Protein AF-A0A2V9X813-F1 (afdb_monomer_lite)

Secondary structure (DSSP, 8-state):
--SS-TT-EEEEEEESSGGGSS-HHHHHHHHGGGEEEEEEEEEE-PBTT-S---HHHHHHHHHHHHHHHHHHH-SSSHHHHHHHHHHHHHHHHHHHHHHHH-TTSPPPPHHHHHHHHHHHHS-S----B-HHHHHHHHHHTT----

Foldseek 3Di:
DDPADFQQDQEADDAAPLQLDPDSLVSCVVCLRNHHVVGYYYDHAAADVPPPDDPVVVVVVVVLVVQQVVCQVPVDDPVNQVVLLVQLVVVQVVQVVVCVVPVPRDHRDSVNRSVVSCSRRHRNGRDHDHPVRVQVSCVVSPNPPD

Structure (mmCIF, N/CA/C/O backbone):
data_AF-A0A2V9X813-F1
#
_entry.id   AF-A0A2V9X813-F1
#
loop_
_atom_site.group_PDB
_atom_site.id
_atom_site.type_symbol
_atom_site.label_atom_id
_atom_site.label_alt_id
_atom_site.label_comp_id
_atom_site.label_asym_id
_atom_site.label_entity_id
_atom_site.label_seq_id
_atom_site.pdbx_PDB_ins_code
_atom_site.Cartn_x
_atom_site.Cartn_y
_atom_site.Cartn_z
_atom_site.occupancy
_atom_site.B_iso_or_equiv
_atom_site.auth_seq_id
_atom_site.auth_comp_id
_atom_site.auth_asym_id
_atom_site.auth_atom_id
_atom_site.pdbx_PDB_model_num
ATOM 1 N N . ALA A 1 1 ? -20.547 4.047 3.302 1.00 66.75 1 ALA A N 1
ATOM 2 C CA . ALA A 1 1 ? -20.126 3.383 4.553 1.00 66.75 1 ALA A CA 1
ATOM 3 C C . ALA A 1 1 ? -19.759 1.933 4.246 1.00 66.75 1 ALA A C 1
ATOM 5 O O . ALA A 1 1 ? -20.193 1.437 3.209 1.00 66.75 1 ALA A O 1
ATOM 6 N N . MET A 1 2 ? -18.939 1.290 5.084 1.00 84.06 2 MET A N 1
ATOM 7 C CA . MET A 1 2 ? -18.639 -0.146 4.971 1.00 84.06 2 MET A CA 1
ATOM 8 C C . MET A 1 2 ? -19.862 -0.972 5.412 1.00 84.06 2 MET A C 1
ATOM 10 O O . MET A 1 2 ? -20.586 -0.512 6.290 1.00 84.06 2 MET A O 1
ATOM 14 N N . PRO A 1 3 ? -20.115 -2.160 4.833 1.00 93.25 3 PRO A N 1
ATOM 15 C CA . PRO A 1 3 ? -21.288 -2.979 5.151 1.00 93.25 3 PRO A CA 1
ATOM 16 C C . PRO A 1 3 ? -21.069 -3.848 6.405 1.00 93.25 3 PRO A C 1
ATOM 18 O O . PRO A 1 3 ? -21.366 -5.038 6.394 1.00 93.25 3 PRO A O 1
ATOM 21 N N . PHE A 1 4 ? -20.490 -3.272 7.459 1.00 95.44 4 PHE A N 1
ATOM 22 C CA . PHE A 1 4 ? -20.196 -3.949 8.723 1.00 95.44 4 PHE A CA 1
ATOM 23 C C . PHE A 1 4 ? -20.536 -3.022 9.882 1.00 95.44 4 PHE A C 1
ATOM 25 O O . PHE A 1 4 ? -20.326 -1.813 9.773 1.00 95.44 4 PHE A O 1
ATOM 32 N N . ASP A 1 5 ? -21.003 -3.598 10.985 1.00 95.12 5 ASP A N 1
ATOM 33 C CA . ASP A 1 5 ? -21.202 -2.856 12.222 1.00 95.12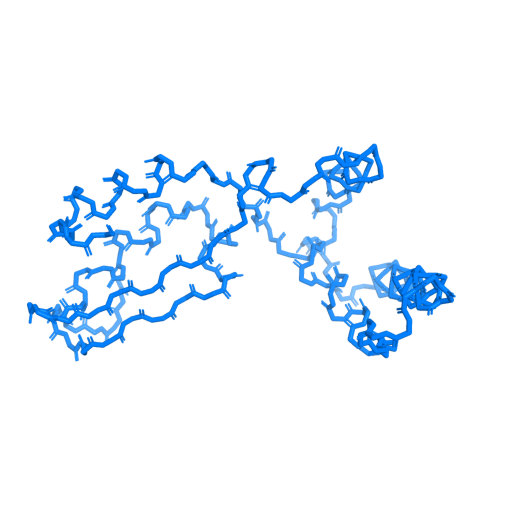 5 ASP A CA 1
ATOM 34 C C . ASP A 1 5 ? -19.853 -2.515 12.865 1.00 95.12 5 ASP A C 1
ATOM 36 O O . ASP A 1 5 ? -18.841 -3.207 12.674 1.00 95.12 5 ASP A O 1
ATOM 40 N N . ASP A 1 6 ? -19.841 -1.461 13.674 1.00 95.50 6 ASP A N 1
ATOM 41 C CA . ASP A 1 6 ? -18.690 -1.141 14.509 1.00 95.50 6 ASP A CA 1
ATOM 42 C C . ASP A 1 6 ? -18.321 -2.334 15.401 1.00 95.50 6 ASP A C 1
ATOM 44 O O . ASP A 1 6 ? -19.176 -3.097 15.854 1.00 95.50 6 ASP A O 1
ATOM 48 N N . ARG A 1 7 ? -17.025 -2.475 15.700 1.00 96.31 7 ARG A N 1
ATOM 49 C CA . ARG A 1 7 ? -16.491 -3.519 16.594 1.00 96.31 7 ARG A CA 1
ATOM 50 C C . ARG A 1 7 ? -16.767 -4.965 16.147 1.00 96.31 7 ARG A C 1
ATOM 52 O O . ARG A 1 7 ? -16.771 -5.866 16.983 1.00 96.31 7 ARG A O 1
ATOM 59 N N . SER A 1 8 ? -16.939 -5.197 14.849 1.00 97.31 8 SER A N 1
ATOM 60 C CA . SER A 1 8 ? -17.179 -6.530 14.276 1.00 97.31 8 SER A CA 1
ATOM 61 C C . SER A 1 8 ? -15.943 -7.436 14.203 1.00 97.31 8 SER A C 1
ATOM 63 O O . SER A 1 8 ? -16.093 -8.651 14.101 1.00 97.31 8 SER A O 1
ATOM 65 N N . PHE A 1 9 ? -14.723 -6.885 14.225 1.00 97.75 9 PHE A N 1
ATOM 66 C CA . PHE A 1 9 ? -13.499 -7.654 13.966 1.00 97.75 9 PHE A CA 1
ATOM 67 C C . PHE A 1 9 ? -12.523 -7.664 15.144 1.00 97.75 9 PHE A C 1
ATOM 69 O O . PHE A 1 9 ? -12.239 -6.632 15.753 1.00 97.75 9 PHE A O 1
ATOM 76 N N . ASP A 1 10 ? -11.936 -8.831 15.407 1.00 97.69 10 ASP A N 1
ATOM 77 C CA . ASP A 1 10 ? -10.783 -9.011 16.296 1.00 97.69 10 ASP A CA 1
ATOM 78 C C . ASP A 1 10 ? -9.499 -8.388 15.748 1.00 97.69 10 ASP A C 1
ATOM 80 O O . ASP A 1 10 ? -8.693 -7.833 16.499 1.00 97.69 10 ASP A O 1
ATOM 84 N N . VAL A 1 11 ? -9.293 -8.536 14.438 1.00 97.62 11 VAL A N 1
ATOM 85 C CA . VAL A 1 11 ? -8.067 -8.148 13.748 1.00 97.62 11 VAL A CA 1
ATOM 86 C C . VAL A 1 11 ? -8.412 -7.447 12.445 1.00 97.62 11 VAL A C 1
ATOM 88 O O . VAL A 1 11 ? -9.152 -7.979 11.619 1.00 97.62 11 VAL A O 1
ATOM 91 N N . ILE A 1 12 ? -7.807 -6.284 12.228 1.00 97.50 12 ILE A N 1
ATOM 92 C CA . ILE A 1 12 ? -7.808 -5.592 10.939 1.00 97.50 12 ILE A CA 1
ATOM 93 C C . ILE A 1 12 ? -6.390 -5.619 10.387 1.00 97.50 12 ILE A C 1
ATOM 95 O O . ILE A 1 12 ? -5.453 -5.174 11.043 1.00 97.50 12 ILE A O 1
ATOM 99 N N . TYR A 1 13 ? -6.226 -6.122 9.166 1.00 97.81 13 TYR A N 1
ATOM 100 C CA . TYR A 1 13 ? -4.928 -6.240 8.511 1.00 97.81 13 TYR A CA 1
ATOM 101 C C . TYR A 1 13 ? -4.932 -5.517 7.166 1.00 97.81 13 TYR A C 1
ATOM 103 O O . TYR A 1 13 ? -5.704 -5.851 6.269 1.00 97.81 13 TYR A O 1
ATOM 111 N N . SER A 1 14 ? -4.021 -4.562 6.994 1.00 97.19 14 SER A N 1
ATOM 112 C CA . SER A 1 14 ? -3.746 -3.930 5.705 1.00 97.19 14 SER A CA 1
ATOM 113 C C . SER A 1 14 ? -2.247 -3.755 5.503 1.00 97.19 14 SER A C 1
ATOM 115 O O . SER A 1 14 ? -1.597 -2.961 6.184 1.00 97.19 14 SER A O 1
ATOM 117 N N . ARG A 1 15 ? -1.706 -4.425 4.483 1.00 96.06 15 ARG A N 1
ATOM 118 C CA . ARG A 1 15 ? -0.311 -4.283 4.065 1.00 96.06 15 ARG A CA 1
ATOM 119 C C . ARG A 1 15 ? -0.226 -3.788 2.635 1.00 96.06 15 ARG A C 1
ATOM 121 O O . ARG A 1 15 ? -0.503 -4.534 1.707 1.00 96.06 15 ARG A O 1
ATOM 128 N N . GLY A 1 16 ? 0.188 -2.539 2.460 1.00 93.06 16 GLY A N 1
ATOM 129 C CA . GLY A 1 16 ? 0.403 -1.967 1.135 1.00 93.06 16 GLY A CA 1
ATOM 130 C C . GLY A 1 16 ? -0.899 -1.728 0.371 1.00 93.06 16 GLY A C 1
ATOM 131 O O . GLY A 1 16 ? -0.857 -1.587 -0.837 1.00 93.06 16 GLY A O 1
ATOM 132 N N . VAL A 1 17 ? -2.048 -1.647 1.052 1.00 94.44 17 VAL A N 1
ATOM 133 C CA . VAL A 1 17 ? -3.358 -1.494 0.392 1.00 94.44 17 VAL A 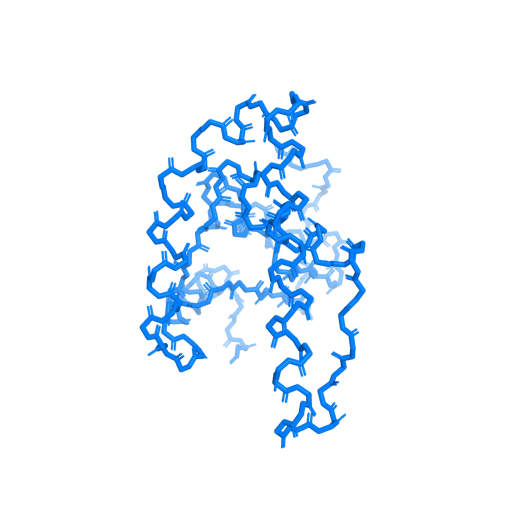CA 1
ATOM 134 C C . VAL A 1 17 ? -3.930 -0.096 0.597 1.00 94.44 17 VAL A C 1
ATOM 136 O O . VAL A 1 17 ? -4.101 0.641 -0.370 1.00 94.44 17 VAL A O 1
ATOM 139 N N . LEU A 1 18 ? -4.172 0.321 1.848 1.00 96.19 18 LEU A N 1
ATOM 140 C CA . LEU A 1 18 ? -4.870 1.591 2.125 1.00 96.19 18 LEU A CA 1
ATOM 141 C C . LEU A 1 18 ? -4.171 2.836 1.552 1.00 96.19 18 LEU A C 1
ATOM 143 O O . LEU A 1 18 ? -4.826 3.842 1.282 1.00 96.19 18 LEU A O 1
ATOM 147 N N . HIS A 1 19 ? -2.862 2.771 1.301 1.00 95.06 19 HIS A N 1
ATOM 148 C CA . HIS A 1 19 ? -2.114 3.871 0.689 1.00 95.06 19 HIS A CA 1
ATOM 149 C C . HIS A 1 19 ? -2.462 4.144 -0.790 1.00 95.06 19 HIS A C 1
ATOM 151 O O . HIS A 1 19 ? -2.089 5.187 -1.324 1.00 95.06 19 HIS A O 1
ATOM 157 N N . HIS A 1 20 ? -3.225 3.254 -1.431 1.00 94.75 20 HIS A N 1
ATOM 158 C CA . HIS A 1 20 ? -3.748 3.427 -2.788 1.00 94.75 20 HIS A CA 1
ATOM 159 C C . HIS A 1 20 ? -5.162 4.029 -2.852 1.00 94.75 20 HIS A C 1
ATOM 161 O O . HIS A 1 20 ? -5.746 4.149 -3.931 1.00 94.75 20 HIS A O 1
ATOM 167 N N . THR A 1 21 ? -5.732 4.413 -1.710 1.00 95.38 21 THR A N 1
ATOM 168 C CA . THR A 1 21 ? -7.040 5.083 -1.636 1.00 95.38 21 THR A CA 1
ATOM 169 C C . THR A 1 21 ? -6.917 6.593 -1.850 1.00 95.38 21 THR A C 1
ATOM 171 O O . THR A 1 21 ? -5.817 7.143 -1.838 1.00 95.38 21 THR A O 1
ATOM 174 N N . PHE A 1 22 ? -8.050 7.282 -2.039 1.00 95.31 22 PHE A N 1
ATOM 175 C CA . PHE A 1 22 ? -8.073 8.741 -2.210 1.00 95.31 22 PHE A CA 1
ATOM 176 C C . PHE A 1 22 ? -7.356 9.473 -1.066 1.00 95.31 22 PHE A C 1
ATOM 178 O O . PHE A 1 22 ? -6.494 10.307 -1.326 1.00 95.31 22 PHE A O 1
ATOM 185 N N . SER A 1 23 ? -7.655 9.102 0.182 1.00 96.94 23 SER A N 1
ATOM 186 C CA . SER A 1 23 ? -6.926 9.527 1.377 1.00 96.94 23 SER A CA 1
ATOM 187 C C . SER A 1 23 ? -6.729 8.321 2.285 1.00 96.94 23 SER A C 1
ATOM 189 O O . SER A 1 23 ? -7.699 7.690 2.706 1.00 96.94 23 SER A O 1
ATOM 191 N N . THR A 1 24 ? -5.469 8.009 2.583 1.00 97.38 24 THR A N 1
ATOM 192 C CA . THR A 1 24 ? -5.108 6.891 3.463 1.00 97.38 24 THR A CA 1
ATOM 193 C C . THR A 1 24 ? -5.622 7.100 4.876 1.00 97.38 24 THR A C 1
ATOM 195 O O . THR A 1 24 ? -6.145 6.157 5.458 1.00 97.38 24 THR A O 1
ATOM 198 N N . GLU A 1 25 ? -5.530 8.329 5.387 1.00 97.56 25 GLU A N 1
ATOM 199 C CA . GLU A 1 25 ? -6.067 8.712 6.691 1.00 97.56 25 GLU A CA 1
ATOM 200 C C . GLU A 1 25 ? -7.575 8.462 6.745 1.00 97.56 25 GLU A C 1
ATOM 202 O O . GLU A 1 25 ? -8.045 7.741 7.617 1.00 97.56 25 GLU A O 1
ATOM 207 N N . LYS A 1 26 ? -8.337 8.968 5.765 1.00 96.94 26 LYS A N 1
ATOM 208 C CA . LYS A 1 26 ? -9.794 8.764 5.723 1.00 96.94 26 LYS A CA 1
ATOM 209 C C . LYS A 1 26 ? -10.174 7.302 5.555 1.00 96.94 26 LYS A C 1
ATOM 211 O O . LYS A 1 26 ? -11.114 6.839 6.191 1.00 96.94 26 LYS A O 1
ATOM 216 N N . ALA A 1 27 ? -9.439 6.555 4.737 1.00 96.50 27 ALA A N 1
ATOM 217 C CA . ALA A 1 27 ? -9.668 5.124 4.604 1.00 96.50 27 ALA A CA 1
ATOM 218 C C . ALA A 1 27 ? -9.395 4.382 5.921 1.00 96.50 27 ALA A C 1
ATOM 220 O O . ALA A 1 27 ? -10.150 3.479 6.274 1.00 96.50 27 ALA A O 1
ATOM 221 N N . PHE A 1 28 ? -8.359 4.783 6.661 1.00 97.25 28 PHE A N 1
ATOM 222 C CA . PHE A 1 28 ? -8.053 4.240 7.978 1.00 97.25 28 PHE A CA 1
ATOM 223 C C . PHE A 1 28 ? -9.132 4.591 9.013 1.00 97.25 28 PHE A C 1
ATOM 225 O O . PHE A 1 28 ? -9.621 3.694 9.695 1.00 97.25 28 PHE A O 1
ATOM 232 N N . GLU A 1 29 ? -9.582 5.848 9.057 1.00 96.38 29 GLU A N 1
ATOM 233 C CA . GLU A 1 29 ? -10.701 6.308 9.896 1.00 96.38 29 GLU A CA 1
ATOM 234 C C . GLU A 1 29 ? -11.997 5.530 9.634 1.00 96.38 29 GLU A C 1
ATOM 236 O O . GLU A 1 29 ? -12.780 5.331 10.556 1.00 96.38 29 GLU A O 1
ATOM 241 N N . CYS A 1 30 ? -12.227 5.060 8.404 1.00 95.62 30 CYS A N 1
ATOM 242 C CA . CYS A 1 30 ? -13.395 4.241 8.082 1.00 95.62 30 CYS A CA 1
ATOM 243 C C . CYS A 1 30 ? -13.290 2.785 8.554 1.00 95.62 30 CYS A C 1
ATOM 245 O O . CYS A 1 30 ? -14.324 2.167 8.790 1.00 95.62 30 CYS A O 1
ATOM 247 N N . VAL A 1 31 ? -12.087 2.204 8.638 1.00 96.25 31 VAL A N 1
ATOM 248 C CA . VAL A 1 31 ? -11.923 0.782 9.002 1.00 96.25 31 VAL A CA 1
ATOM 249 C C . VAL A 1 31 ? -11.610 0.587 10.479 1.00 96.25 31 VAL A C 1
ATOM 251 O O . VAL A 1 31 ? -12.056 -0.393 11.062 1.00 96.25 31 VAL A O 1
ATOM 254 N N . ALA A 1 32 ? -10.882 1.513 11.101 1.00 96.12 32 ALA A N 1
ATOM 255 C CA . ALA A 1 32 ? -10.469 1.426 12.497 1.00 96.12 32 ALA A CA 1
ATOM 256 C C . ALA A 1 32 ? -11.631 1.198 13.495 1.00 96.12 32 ALA A C 1
ATOM 258 O O . ALA A 1 32 ? -11.470 0.334 14.358 1.00 96.12 32 ALA A O 1
ATOM 259 N N . PRO A 1 33 ? -12.808 1.854 13.371 1.00 95.94 33 PRO A N 1
ATOM 260 C CA . PRO A 1 33 ? -13.953 1.624 14.265 1.00 95.94 33 PRO A CA 1
ATOM 261 C C . PRO A 1 33 ? -14.549 0.212 14.191 1.00 95.94 33 PRO A C 1
ATOM 263 O O . PRO A 1 33 ? -15.202 -0.244 15.130 1.00 95.94 33 PRO A O 1
ATOM 266 N N . LEU A 1 34 ? -14.298 -0.515 13.097 1.00 97.19 34 LEU A N 1
ATOM 267 C CA . LEU A 1 34 ? -14.747 -1.898 12.941 1.00 97.19 34 LEU A CA 1
ATOM 268 C C . LEU A 1 34 ? -13.943 -2.862 13.831 1.00 97.19 34 LEU A C 1
ATOM 270 O O . LEU A 1 34 ? -14.356 -4.004 14.027 1.00 97.19 34 LEU A O 1
ATOM 274 N N . CYS A 1 35 ? -12.804 -2.427 14.381 1.00 97.31 35 CYS A N 1
ATOM 275 C CA . CYS A 1 35 ? -12.026 -3.207 15.334 1.00 97.31 35 CYS A CA 1
ATOM 276 C C . CYS A 1 35 ? -12.694 -3.153 16.708 1.00 97.31 35 CYS A C 1
ATOM 278 O O . CYS A 1 35 ? -12.997 -2.081 17.236 1.00 97.31 35 CYS A O 1
ATOM 280 N N . ARG A 1 36 ? -12.904 -4.313 17.326 1.00 96.38 36 ARG A N 1
ATOM 281 C CA . ARG A 1 36 ? -13.453 -4.373 18.680 1.00 96.38 36 ARG A CA 1
ATOM 282 C C . ARG A 1 36 ? -12.480 -3.814 19.714 1.00 96.38 36 ARG A C 1
ATOM 284 O O . ARG A 1 36 ? -11.269 -3.756 19.496 1.00 96.38 36 ARG A O 1
ATOM 291 N N . SER A 1 37 ? -13.014 -3.471 20.885 1.00 93.56 37 SER A N 1
ATOM 292 C CA . SER A 1 37 ? -12.184 -3.119 22.039 1.00 93.56 37 SER A CA 1
ATOM 293 C C . SER A 1 37 ? -11.255 -4.284 22.399 1.00 93.56 37 SER A C 1
ATOM 295 O O . SER A 1 37 ? -11.688 -5.435 22.457 1.00 93.56 37 SER A O 1
ATOM 297 N N . GLY A 1 38 ? -9.968 -3.987 22.591 1.00 92.00 38 GLY A N 1
ATOM 298 C CA . GLY A 1 38 ? -8.928 -4.994 22.817 1.00 92.00 38 GLY A CA 1
ATOM 299 C C . GLY A 1 38 ? -8.464 -5.748 21.563 1.00 92.00 38 GLY A C 1
ATOM 300 O O . GLY A 1 38 ? -7.543 -6.555 21.671 1.00 92.00 38 GLY A O 1
ATOM 301 N N . GLY A 1 39 ? -9.057 -5.484 2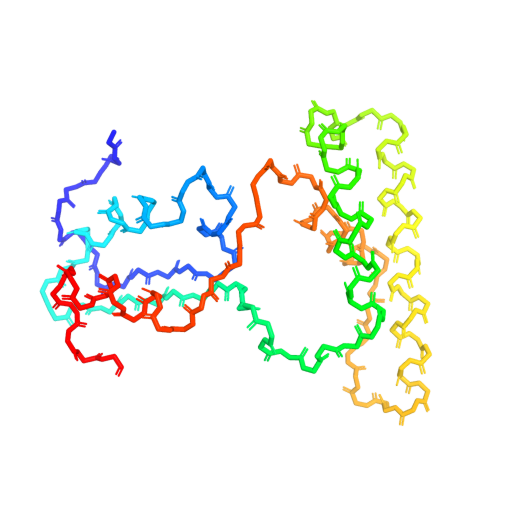0.393 1.00 95.19 39 GLY A N 1
ATOM 302 C CA . GLY A 1 39 ? -8.606 -6.018 19.108 1.00 95.19 39 GLY A CA 1
ATOM 303 C C . GLY A 1 39 ? -7.303 -5.380 18.616 1.00 95.19 39 GLY A C 1
ATOM 304 O O . GLY A 1 39 ? -6.737 -4.490 19.253 1.00 95.19 39 GLY A O 1
ATOM 305 N N . THR A 1 40 ? -6.803 -5.858 17.477 1.00 96.31 40 THR A N 1
ATOM 306 C CA . THR A 1 40 ? -5.523 -5.423 16.898 1.00 96.31 40 THR A CA 1
ATOM 307 C C . THR A 1 40 ? -5.699 -4.893 15.484 1.00 96.31 40 THR A C 1
ATOM 309 O O . THR A 1 40 ? -6.327 -5.526 14.638 1.00 96.31 40 THR A O 1
ATOM 312 N N . VAL A 1 41 ? -5.062 -3.762 15.192 1.00 97.50 41 VAL A N 1
ATOM 313 C CA . VAL A 1 41 ? -5.008 -3.207 13.841 1.00 97.50 41 VAL A CA 1
ATOM 314 C C . VAL A 1 41 ? -3.565 -3.180 13.361 1.00 97.50 41 VAL A C 1
ATOM 316 O O . VAL A 1 41 ? -2.702 -2.561 13.975 1.00 97.50 41 VAL A O 1
ATOM 319 N N . TYR A 1 42 ? -3.304 -3.848 12.242 1.00 97.31 42 TYR A N 1
ATOM 320 C CA . TYR A 1 42 ? -2.029 -3.822 11.545 1.00 97.31 42 TYR A CA 1
ATOM 321 C C . TYR A 1 42 ? -2.159 -2.989 10.271 1.00 97.31 42 TYR A C 1
ATOM 323 O O . TYR A 1 42 ? -2.875 -3.365 9.337 1.00 97.31 42 TYR A O 1
ATOM 331 N N . LEU A 1 43 ? -1.421 -1.880 10.217 1.00 96.81 43 LEU A N 1
ATOM 332 C CA . LEU A 1 43 ? -1.310 -1.031 9.038 1.00 96.81 43 LEU A CA 1
ATOM 333 C C . LEU A 1 43 ? 0.153 -0.904 8.622 1.00 96.81 43 LEU A C 1
ATOM 335 O O . LEU A 1 43 ? 0.974 -0.348 9.344 1.00 96.81 43 LEU A O 1
ATOM 339 N N . TRP A 1 44 ? 0.464 -1.364 7.416 1.00 95.44 44 TRP A N 1
ATOM 340 C CA . TRP A 1 44 ? 1.751 -1.121 6.780 1.00 95.44 44 TRP A CA 1
ATOM 341 C C . TRP A 1 44 ? 1.548 -0.343 5.483 1.00 95.44 44 TRP A C 1
ATOM 343 O O . TRP A 1 44 ? 0.835 -0.785 4.577 1.00 95.44 44 TRP A O 1
ATOM 353 N N . VAL A 1 45 ? 2.183 0.822 5.401 1.00 94.62 45 VAL A N 1
ATOM 354 C CA . VAL A 1 45 ? 2.145 1.737 4.255 1.00 94.62 45 VAL A CA 1
ATOM 355 C C . VAL A 1 45 ? 3.563 2.143 3.874 1.00 94.62 45 VAL A C 1
ATOM 357 O O . VAL A 1 45 ? 4.499 2.005 4.660 1.00 94.62 45 VAL A O 1
ATOM 360 N N . TYR A 1 46 ? 3.742 2.621 2.645 1.00 89.56 46 TYR A N 1
ATOM 361 C CA . TYR A 1 46 ? 5.063 2.996 2.157 1.00 89.56 46 TYR A CA 1
ATOM 362 C C . TYR A 1 46 ? 5.520 4.296 2.819 1.00 89.56 46 TYR A C 1
ATOM 364 O O . TYR A 1 46 ? 4.852 5.319 2.708 1.00 89.56 46 TYR A O 1
ATOM 372 N N . GLY A 1 47 ? 6.670 4.253 3.492 1.00 86.94 47 GLY A N 1
ATOM 373 C CA . GLY A 1 47 ? 7.216 5.415 4.181 1.00 86.94 47 GLY A CA 1
ATOM 374 C C . GLY A 1 47 ? 8.044 6.325 3.278 1.00 86.94 47 GLY A C 1
ATOM 375 O O . GLY A 1 47 ? 8.794 5.830 2.426 1.00 86.94 47 GLY A O 1
ATOM 376 N N . MET A 1 48 ? 7.987 7.635 3.521 1.00 74.56 48 MET A N 1
ATOM 377 C CA . MET A 1 48 ? 8.987 8.580 3.006 1.00 74.56 48 MET A CA 1
ATOM 378 C C . MET A 1 48 ? 10.364 8.224 3.594 1.00 74.56 48 MET A C 1
ATOM 380 O O . MET A 1 48 ? 10.475 7.927 4.779 1.00 74.56 48 MET A O 1
ATOM 384 N N . GLY A 1 49 ? 11.409 8.131 2.766 1.00 63.84 49 GLY A N 1
ATOM 385 C CA . GLY A 1 49 ? 12.780 7.847 3.229 1.00 63.84 49 GLY A CA 1
ATOM 386 C C . GLY A 1 49 ? 13.064 6.456 3.836 1.00 63.84 49 GLY A C 1
ATOM 387 O O . GLY A 1 49 ? 14.220 6.139 4.093 1.00 63.84 49 GLY A O 1
ATOM 388 N N . SER A 1 50 ? 12.061 5.589 4.021 1.00 50.06 50 SER A N 1
ATOM 389 C CA . SER A 1 50 ? 12.147 4.397 4.895 1.00 50.06 50 SER A CA 1
ATOM 390 C C . SER A 1 50 ? 13.086 3.259 4.458 1.00 50.06 50 SER A C 1
ATOM 392 O O . SER A 1 50 ? 13.290 2.314 5.214 1.00 50.06 50 SER A O 1
ATOM 394 N N . ILE A 1 51 ? 13.684 3.304 3.263 1.00 48.59 51 ILE A N 1
ATOM 395 C CA . ILE A 1 51 ? 14.689 2.311 2.848 1.00 48.59 51 ILE A CA 1
ATOM 396 C C . ILE A 1 51 ? 15.659 3.011 1.898 1.00 48.59 51 ILE A C 1
ATOM 398 O O . ILE A 1 51 ? 15.253 3.311 0.773 1.00 48.59 51 ILE A O 1
ATOM 402 N N . ALA A 1 52 ? 16.876 3.303 2.379 1.00 49.53 52 ALA A N 1
ATOM 403 C CA . ALA A 1 52 ? 18.017 3.892 1.663 1.00 49.53 52 ALA A CA 1
ATOM 404 C C . ALA A 1 52 ? 17.623 4.610 0.359 1.00 49.53 52 ALA A C 1
ATOM 406 O O . ALA A 1 52 ? 17.544 3.983 -0.706 1.00 49.53 52 ALA A O 1
ATOM 407 N N . GLU A 1 53 ? 17.313 5.909 0.444 1.00 54.50 53 GLU A N 1
ATOM 408 C CA . GLU A 1 53 ? 17.061 6.730 -0.741 1.00 54.50 53 GLU A CA 1
ATOM 409 C C . GLU A 1 53 ? 18.276 6.689 -1.670 1.00 54.50 53 GLU A C 1
ATOM 411 O O . GLU A 1 53 ? 19.260 7.399 -1.505 1.00 54.50 53 GLU A O 1
ATOM 416 N N . THR A 1 54 ? 18.201 5.827 -2.674 1.00 68.69 54 THR A N 1
ATOM 417 C CA . THR A 1 54 ? 19.154 5.798 -3.774 1.00 68.69 54 THR A CA 1
ATOM 418 C C . THR A 1 54 ? 18.680 6.761 -4.854 1.00 68.69 54 THR A C 1
ATOM 420 O O . THR A 1 54 ? 17.474 6.927 -5.064 1.00 68.69 54 THR A O 1
ATOM 423 N N . ALA A 1 55 ? 19.614 7.358 -5.597 1.00 72.00 55 ALA A N 1
ATOM 424 C CA . ALA A 1 55 ? 19.293 8.191 -6.760 1.00 72.00 55 ALA A CA 1
ATOM 425 C C . ALA A 1 55 ? 18.333 7.472 -7.731 1.00 72.00 55 ALA A C 1
ATOM 427 O O . ALA A 1 55 ? 17.378 8.065 -8.228 1.00 72.00 55 ALA A O 1
ATOM 428 N N . PHE A 1 56 ? 18.505 6.156 -7.893 1.00 73.56 56 PHE A N 1
ATOM 429 C CA . PHE A 1 56 ? 17.611 5.292 -8.663 1.00 73.56 56 PHE A CA 1
ATOM 430 C C . PHE A 1 56 ? 16.144 5.366 -8.207 1.00 73.56 56 PHE A C 1
ATOM 432 O O . PHE A 1 56 ? 15.241 5.455 -9.036 1.00 73.56 56 PHE A O 1
ATOM 439 N N . ARG A 1 57 ? 15.871 5.368 -6.895 1.00 73.62 57 ARG A N 1
ATOM 440 C CA . ARG A 1 57 ? 14.495 5.459 -6.381 1.00 73.62 57 ARG A CA 1
ATOM 441 C C . ARG A 1 57 ? 13.854 6.808 -6.675 1.00 73.62 57 ARG A C 1
ATOM 443 O O . ARG A 1 57 ? 12.691 6.833 -7.063 1.00 73.62 57 ARG A O 1
ATOM 450 N N . ARG A 1 58 ? 14.608 7.904 -6.549 1.00 77.44 58 ARG A N 1
ATOM 451 C CA . ARG A 1 58 ? 14.121 9.248 -6.900 1.00 77.44 58 ARG A CA 1
ATOM 452 C C . ARG A 1 58 ? 13.743 9.327 -8.379 1.00 77.44 58 ARG A C 1
ATOM 454 O O . ARG A 1 58 ? 12.666 9.821 -8.703 1.00 77.44 58 ARG A O 1
ATOM 461 N N . VAL A 1 59 ? 14.570 8.751 -9.256 1.00 81.88 59 VAL A N 1
ATOM 462 C CA . VAL A 1 59 ? 14.256 8.619 -10.688 1.00 81.88 59 VAL A CA 1
ATOM 463 C C . VAL A 1 59 ? 12.978 7.808 -10.888 1.00 81.88 59 VAL A C 1
ATOM 465 O O . VAL A 1 59 ? 12.067 8.269 -11.568 1.00 81.88 59 VAL A O 1
ATOM 468 N N . MET A 1 60 ? 12.850 6.643 -10.249 1.00 80.56 60 MET A N 1
ATOM 469 C CA . MET A 1 60 ? 11.642 5.823 -10.375 1.00 80.56 60 MET A CA 1
ATOM 470 C C . MET A 1 60 ? 10.378 6.533 -9.875 1.00 80.56 60 MET A C 1
ATOM 472 O O . MET A 1 60 ? 9.318 6.342 -10.465 1.00 80.56 60 MET A O 1
ATOM 476 N N . TYR A 1 61 ? 10.469 7.371 -8.839 1.00 82.94 61 TYR A N 1
ATOM 477 C CA . TYR A 1 61 ? 9.350 8.204 -8.386 1.00 82.94 61 TYR A CA 1
ATOM 478 C C . TYR A 1 61 ? 8.989 9.299 -9.391 1.00 82.94 61 TYR A C 1
ATOM 480 O O . TYR A 1 61 ? 7.807 9.571 -9.595 1.00 82.94 61 TYR A O 1
ATOM 488 N N . ALA A 1 62 ? 9.977 9.905 -10.051 1.00 84.31 62 ALA A N 1
ATOM 489 C CA . ALA A 1 62 ? 9.723 10.862 -11.123 1.00 84.31 62 ALA A CA 1
ATOM 490 C C . ALA A 1 62 ? 9.036 10.184 -12.321 1.00 84.31 62 ALA A C 1
ATOM 492 O O . ALA A 1 62 ? 8.010 10.670 -12.792 1.00 84.31 62 ALA A O 1
ATOM 493 N N . VAL A 1 63 ? 9.536 9.018 -12.749 1.00 85.81 63 VAL A N 1
ATOM 494 C CA . VAL A 1 63 ? 8.913 8.184 -13.793 1.00 85.81 63 VAL A CA 1
ATOM 495 C C . VAL A 1 63 ? 7.468 7.854 -13.409 1.00 85.81 63 VAL A C 1
ATOM 497 O O . VAL A 1 63 ? 6.544 8.070 -14.186 1.00 85.81 63 VAL A O 1
ATOM 500 N N . GLU A 1 64 ? 7.244 7.394 -12.180 1.00 87.00 64 GLU A N 1
ATOM 501 C CA . GLU A 1 64 ? 5.911 7.114 -11.645 1.00 87.00 64 GLU A CA 1
ATOM 502 C C . GLU A 1 64 ? 4.977 8.324 -11.752 1.00 87.00 64 GLU A C 1
ATOM 504 O O . GLU A 1 64 ? 3.870 8.193 -12.272 1.00 87.00 64 GLU A O 1
ATOM 509 N N . ARG A 1 65 ? 5.431 9.510 -11.339 1.00 85.62 65 ARG A N 1
ATOM 510 C CA . ARG A 1 65 ? 4.634 10.742 -11.388 1.00 85.62 65 ARG A CA 1
ATOM 511 C C . ARG A 1 65 ? 4.254 11.148 -12.814 1.00 85.62 65 ARG A C 1
ATOM 513 O O . ARG A 1 65 ? 3.142 11.626 -13.017 1.00 85.62 65 ARG A O 1
ATOM 520 N N . VAL A 1 66 ? 5.150 10.948 -13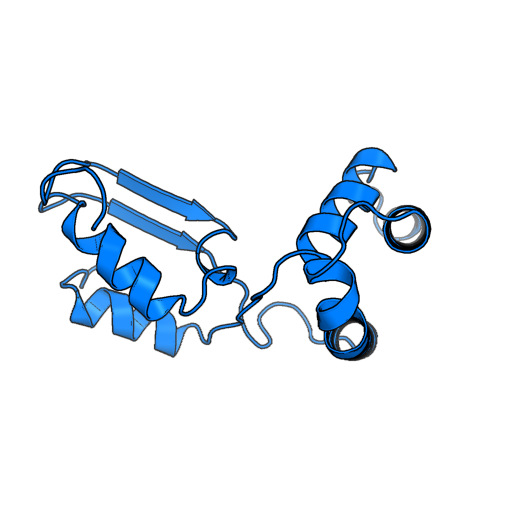.779 1.00 88.38 66 VAL A N 1
ATOM 521 C CA . VAL A 1 66 ? 4.916 11.282 -15.193 1.00 88.38 66 VAL A CA 1
ATOM 522 C C . VAL A 1 66 ? 3.931 10.309 -15.841 1.00 88.38 66 VAL A C 1
ATOM 524 O O . VAL A 1 66 ? 3.006 10.737 -16.525 1.00 88.38 66 VAL A O 1
ATOM 527 N N . PHE A 1 67 ? 4.097 9.003 -15.622 1.00 88.38 67 PHE A N 1
ATOM 528 C CA . PHE A 1 67 ? 3.324 7.991 -16.348 1.00 88.38 67 PHE A CA 1
ATOM 529 C C . PHE A 1 67 ? 2.004 7.590 -15.666 1.00 88.38 67 PHE A C 1
ATOM 531 O O . PHE A 1 67 ? 1.090 7.120 -16.349 1.00 88.38 67 PHE A O 1
ATOM 538 N N . ARG A 1 68 ? 1.854 7.781 -14.346 1.00 89.12 68 ARG A N 1
ATOM 539 C CA . ARG A 1 68 ? 0.655 7.364 -13.591 1.00 89.12 68 ARG A CA 1
ATOM 540 C C . ARG A 1 68 ? -0.668 7.926 -14.137 1.00 89.12 68 ARG A C 1
ATOM 542 O O . ARG A 1 68 ? -1.609 7.136 -14.216 1.00 89.12 68 ARG A O 1
ATOM 549 N N . PRO A 1 69 ? -0.808 9.211 -14.527 1.00 88.00 69 PRO A N 1
ATOM 550 C CA . PRO A 1 69 ? -2.095 9.733 -15.000 1.00 88.00 69 PRO A CA 1
ATOM 551 C C . PRO A 1 69 ? -2.653 8.937 -16.186 1.00 88.00 69 PRO A C 1
ATOM 553 O O . PRO A 1 69 ? -3.810 8.524 -16.171 1.00 88.00 69 PRO A O 1
ATOM 556 N N . THR A 1 70 ? -1.801 8.622 -17.160 1.00 86.38 70 THR A N 1
ATOM 557 C CA . THR A 1 70 ? -2.189 7.858 -18.351 1.00 86.38 70 THR A CA 1
ATOM 558 C C . THR A 1 70 ? -2.362 6.370 -18.045 1.00 86.38 70 THR A C 1
ATOM 560 O O . THR A 1 70 ? -3.340 5.757 -18.471 1.00 86.38 70 THR A O 1
ATOM 563 N N . LEU A 1 71 ? -1.437 5.775 -17.283 1.00 90.00 71 LEU A N 1
ATOM 564 C CA . LEU A 1 71 ? -1.457 4.337 -16.983 1.00 90.00 71 LEU A CA 1
ATOM 565 C C . LEU A 1 71 ? -2.589 3.930 -16.032 1.00 90.00 71 LEU A C 1
ATOM 567 O O . LEU A 1 71 ? -3.082 2.807 -16.125 1.00 90.00 71 LEU A O 1
ATOM 571 N N . SER A 1 72 ? -3.017 4.825 -15.140 1.00 89.88 72 SER A N 1
ATOM 572 C CA . SER A 1 72 ? -4.164 4.585 -14.258 1.00 89.88 72 SER A CA 1
ATOM 573 C C . SER A 1 72 ? -5.507 4.797 -14.957 1.00 89.88 72 SER A C 1
ATOM 575 O O . SER A 1 72 ? -6.456 4.071 -14.667 1.00 89.88 72 SER A O 1
ATOM 577 N N . ALA A 1 73 ? -5.593 5.736 -15.905 1.00 90.06 73 ALA A N 1
ATOM 578 C CA . ALA A 1 73 ? -6.809 5.982 -16.682 1.00 90.06 73 ALA A CA 1
ATOM 579 C C . ALA A 1 73 ? -7.089 4.869 -17.703 1.00 90.06 73 ALA A C 1
ATOM 581 O O . ALA A 1 73 ? -8.239 4.500 -17.929 1.00 90.06 73 ALA A O 1
ATOM 582 N N . ALA A 1 74 ? -6.035 4.306 -18.298 1.00 89.56 74 ALA A N 1
ATOM 583 C CA . ALA A 1 74 ? -6.133 3.195 -19.231 1.00 89.56 74 ALA A CA 1
ATOM 584 C C . ALA A 1 74 ? -5.079 2.129 -18.878 1.00 89.56 74 ALA A C 1
ATOM 586 O O . ALA A 1 74 ? -3.979 2.134 -19.421 1.00 89.56 74 ALA A O 1
ATOM 587 N N . PRO A 1 75 ? -5.379 1.171 -17.987 1.00 84.62 75 PRO A N 1
ATOM 588 C CA . PRO A 1 75 ? -4.434 0.099 -17.656 1.00 84.62 75 PRO A CA 1
ATOM 589 C C . PRO A 1 75 ? -4.430 -1.053 -18.680 1.00 84.62 75 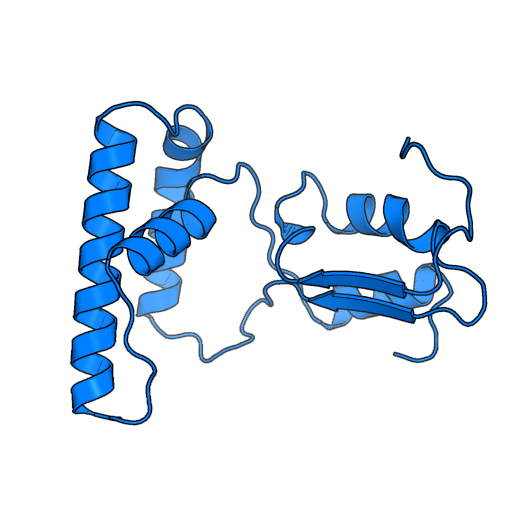PRO A C 1
ATOM 591 O O . PRO A 1 75 ? -3.508 -1.869 -18.693 1.00 84.62 75 PRO A O 1
ATOM 594 N N . ASN A 1 76 ? -5.455 -1.142 -19.540 1.00 88.31 76 ASN A N 1
ATOM 595 C CA . ASN A 1 76 ? -5.688 -2.299 -20.418 1.00 88.31 76 ASN A CA 1
ATOM 596 C C . ASN A 1 76 ? -5.362 -2.076 -21.904 1.00 88.31 76 ASN A C 1
ATOM 598 O O . ASN A 1 76 ? -5.379 -3.049 -22.664 1.00 88.31 76 ASN A O 1
ATOM 602 N N . TRP A 1 77 ? -5.050 -0.849 -22.331 1.00 90.19 77 TRP A N 1
ATOM 603 C CA . TRP A 1 77 ? -4.636 -0.604 -23.718 1.00 90.19 77 TRP A CA 1
ATOM 604 C C . TRP A 1 77 ? -3.237 -1.169 -23.989 1.00 90.19 77 TRP A C 1
ATOM 606 O O . TRP A 1 77 ? -2.452 -1.437 -23.073 1.00 90.19 77 TRP A O 1
ATOM 616 N N . LEU A 1 78 ? -2.927 -1.356 -25.273 1.00 89.31 78 LEU A N 1
ATOM 617 C CA . LEU A 1 78 ? -1.711 -2.038 -25.707 1.00 89.31 78 LEU A CA 1
ATOM 618 C C . LEU A 1 78 ? -0.437 -1.368 -25.174 1.00 89.31 78 LEU A C 1
ATOM 620 O O . LEU A 1 78 ? 0.428 -2.062 -24.649 1.00 89.31 78 LEU A O 1
ATOM 624 N N . GLY A 1 79 ? -0.333 -0.039 -25.227 1.00 88.31 79 GLY A N 1
ATOM 625 C CA . GLY A 1 79 ? 0.860 0.658 -24.747 1.00 88.31 79 GLY A CA 1
ATOM 626 C C . GLY A 1 79 ? 1.070 0.559 -23.235 1.00 88.31 79 GLY A C 1
ATOM 627 O O . GLY A 1 79 ? 2.212 0.412 -22.812 1.00 88.31 79 GLY A O 1
ATOM 628 N N . ALA A 1 80 ? 0.011 0.510 -22.414 1.00 89.31 80 ALA A N 1
ATOM 629 C CA . ALA A 1 80 ? 0.158 0.211 -20.986 1.00 89.31 80 ALA A CA 1
ATOM 630 C C . ALA A 1 80 ? 0.694 -1.209 -20.770 1.00 89.31 80 ALA A C 1
ATOM 632 O O . ALA A 1 80 ? 1.609 -1.404 -19.975 1.00 89.31 80 ALA A O 1
ATOM 633 N N . LYS A 1 81 ? 0.182 -2.205 -21.505 1.00 91.31 81 LYS A N 1
ATOM 634 C CA . LYS A 1 81 ? 0.683 -3.587 -21.415 1.00 91.31 81 LYS A CA 1
ATOM 635 C C . LYS A 1 81 ? 2.152 -3.689 -21.834 1.00 91.31 81 LYS A C 1
ATOM 637 O O . LYS A 1 81 ? 2.925 -4.336 -21.131 1.00 91.31 81 LYS A O 1
ATOM 642 N N . LEU A 1 82 ? 2.540 -3.024 -22.925 1.00 93.31 82 LEU A N 1
ATOM 643 C CA . LEU A 1 82 ? 3.928 -2.972 -23.394 1.00 93.31 82 LEU A CA 1
ATOM 644 C C . LEU A 1 82 ? 4.840 -2.288 -22.369 1.00 93.31 82 LEU A C 1
ATOM 646 O O . LEU A 1 82 ? 5.885 -2.836 -22.024 1.00 93.31 82 LEU A O 1
ATOM 650 N N . PHE A 1 83 ? 4.418 -1.148 -21.818 1.00 92.56 83 PHE A N 1
ATOM 651 C CA . PHE A 1 83 ? 5.156 -0.438 -20.773 1.00 92.56 83 PHE A CA 1
ATOM 652 C C . PHE A 1 83 ? 5.355 -1.308 -19.524 1.00 92.56 83 PHE A C 1
ATOM 654 O O . PHE A 1 83 ? 6.474 -1.457 -19.037 1.00 92.56 83 PHE A O 1
ATOM 661 N N . LEU A 1 84 ? 4.286 -1.927 -19.019 1.00 93.12 84 LEU A N 1
ATOM 662 C CA . LEU A 1 84 ? 4.339 -2.787 -17.834 1.00 93.12 84 LEU A CA 1
ATOM 663 C C . LEU A 1 84 ? 5.186 -4.044 -18.078 1.00 93.12 84 LEU A C 1
ATOM 665 O O . LEU A 1 84 ? 5.918 -4.468 -17.184 1.00 93.12 84 LEU A O 1
ATOM 669 N N . GLY A 1 85 ? 5.125 -4.608 -19.288 1.00 94.88 85 GLY A N 1
ATOM 670 C CA . GLY A 1 85 ? 5.999 -5.690 -19.737 1.00 94.88 85 GLY A CA 1
ATOM 671 C C . GLY A 1 85 ? 7.473 -5.285 -19.707 1.00 94.88 85 GLY A C 1
ATOM 672 O O . GLY A 1 85 ? 8.281 -5.968 -19.078 1.00 94.88 85 GLY A O 1
ATOM 673 N N . ALA A 1 86 ? 7.810 -4.138 -20.301 1.00 94.94 86 ALA A N 1
ATOM 674 C CA . ALA A 1 86 ? 9.168 -3.596 -20.310 1.00 94.94 86 ALA A CA 1
ATOM 675 C C . ALA A 1 86 ? 9.692 -3.314 -18.890 1.00 94.94 86 ALA A C 1
ATOM 677 O O . ALA A 1 86 ? 10.817 -3.690 -18.559 1.00 94.94 86 ALA A O 1
ATOM 678 N N . MET A 1 87 ? 8.865 -2.731 -18.016 1.00 93.75 87 MET A N 1
ATOM 679 C CA . MET A 1 87 ? 9.208 -2.538 -16.601 1.00 93.75 87 MET A CA 1
ATOM 680 C C . MET A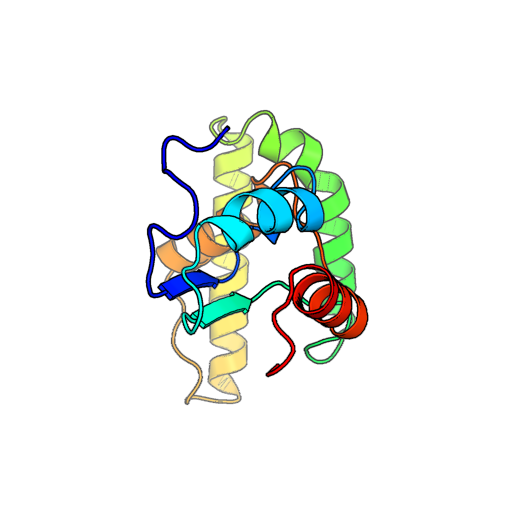 1 87 ? 9.424 -3.870 -15.876 1.00 93.75 87 MET A C 1
ATOM 682 O O . MET A 1 87 ? 10.381 -4.005 -15.115 1.00 93.75 87 MET A O 1
ATOM 686 N N . GLY A 1 88 ? 8.580 -4.870 -16.143 1.00 94.75 88 GLY A N 1
ATOM 687 C CA . GLY A 1 88 ? 8.731 -6.215 -15.597 1.00 94.75 88 GLY A CA 1
ATOM 688 C C . GLY A 1 88 ? 10.063 -6.858 -15.985 1.00 94.75 88 GLY A C 1
ATOM 689 O O . GLY A 1 88 ? 10.761 -7.375 -15.113 1.00 94.75 88 GLY A O 1
ATOM 690 N N . VAL A 1 89 ? 10.459 -6.760 -17.259 1.00 96.12 89 VAL A N 1
ATOM 691 C CA . VAL A 1 89 ? 11.776 -7.214 -17.738 1.00 96.12 89 VAL A CA 1
ATOM 692 C C . VAL A 1 89 ? 12.900 -6.453 -17.032 1.00 96.12 89 VAL A C 1
ATOM 694 O O . VAL A 1 89 ? 13.817 -7.078 -16.500 1.00 96.12 89 VAL A O 1
ATOM 697 N N . GLY A 1 90 ? 12.803 -5.123 -16.939 1.00 93.56 90 GLY A N 1
ATOM 698 C CA . GLY A 1 90 ? 13.773 -4.291 -16.221 1.00 93.56 90 GLY A CA 1
ATOM 699 C C . GLY A 1 90 ? 13.957 -4.709 -14.758 1.00 93.56 90 GLY A C 1
ATOM 700 O O . GLY A 1 90 ? 15.087 -4.816 -14.279 1.00 93.56 90 GLY A O 1
ATOM 701 N N . TYR A 1 91 ? 12.869 -5.025 -14.052 1.00 92.62 91 TYR A N 1
ATOM 702 C CA . TYR A 1 91 ? 12.929 -5.520 -12.675 1.00 92.62 91 TYR A CA 1
ATOM 703 C C . TYR A 1 91 ? 13.597 -6.890 -12.562 1.00 92.62 91 TYR A C 1
ATOM 705 O O . TYR A 1 91 ? 14.367 -7.104 -11.624 1.00 92.62 91 TYR A O 1
ATOM 713 N N . VAL A 1 92 ? 13.343 -7.806 -13.500 1.00 94.94 92 VAL A N 1
ATOM 714 C CA . VAL A 1 92 ? 14.011 -9.116 -13.533 1.00 94.94 92 VAL A CA 1
ATOM 715 C C . VAL A 1 92 ? 15.508 -8.955 -13.795 1.00 94.94 92 VAL A C 1
ATOM 717 O O . VAL A 1 92 ? 16.307 -9.552 -13.075 1.00 94.94 92 VAL A O 1
ATOM 720 N N . MET A 1 93 ? 15.906 -8.106 -14.748 1.00 94.31 93 MET A N 1
ATOM 721 C CA . MET A 1 93 ? 17.321 -7.828 -15.028 1.00 94.31 93 MET A CA 1
ATOM 722 C C . MET A 1 93 ? 18.026 -7.219 -13.811 1.00 94.31 93 MET A C 1
ATOM 724 O O . MET A 1 93 ? 19.093 -7.685 -13.412 1.00 94.31 93 MET A O 1
ATOM 728 N N . PHE A 1 94 ? 17.401 -6.234 -13.163 1.00 91.31 94 PHE A N 1
ATOM 729 C CA . PHE A 1 94 ? 17.942 -5.619 -11.952 1.00 91.31 94 PHE A CA 1
ATOM 730 C C . PHE A 1 94 ? 18.037 -6.614 -10.785 1.00 91.31 94 PHE A C 1
ATOM 732 O O . PHE A 1 94 ? 19.029 -6.626 -10.056 1.00 91.31 94 PHE A O 1
ATOM 739 N N . ASN A 1 95 ? 17.037 -7.484 -10.610 1.00 92.69 95 ASN A N 1
ATOM 740 C CA . ASN A 1 95 ? 17.093 -8.571 -9.634 1.00 92.69 95 ASN A CA 1
ATOM 741 C C . ASN A 1 95 ? 18.251 -9.533 -9.938 1.00 92.69 95 ASN A C 1
ATOM 743 O O . ASN A 1 95 ? 18.996 -9.867 -9.022 1.00 92.69 95 ASN A O 1
ATOM 747 N N . GLY A 1 96 ? 18.443 -9.915 -11.204 1.00 93.50 96 GLY A N 1
ATOM 748 C CA . GLY A 1 96 ? 19.563 -10.743 -11.654 1.00 93.50 96 GLY A CA 1
ATOM 749 C C . GLY A 1 96 ? 20.918 -10.129 -11.305 1.00 93.50 96 GLY A C 1
ATOM 750 O O . GLY A 1 96 ? 21.716 -10.772 -10.629 1.00 93.50 96 GLY A O 1
ATOM 751 N N . ALA A 1 97 ? 21.134 -8.857 -11.652 1.00 92.44 97 ALA A N 1
ATOM 752 C CA . ALA A 1 97 ? 22.360 -8.131 -11.316 1.00 92.44 97 ALA A CA 1
ATOM 753 C C . ALA A 1 97 ? 22.609 -8.077 -9.798 1.00 92.44 97 ALA A C 1
ATOM 755 O O . ALA A 1 97 ? 23.717 -8.326 -9.329 1.00 92.44 97 ALA A O 1
ATOM 756 N N . ARG A 1 98 ? 21.568 -7.826 -8.993 1.00 90.38 98 ARG A N 1
ATOM 757 C CA . ARG A 1 98 ? 21.691 -7.844 -7.526 1.00 90.38 98 ARG A CA 1
ATOM 758 C C . ARG A 1 98 ? 21.996 -9.234 -6.974 1.00 90.38 98 ARG A C 1
ATOM 760 O O . ARG A 1 98 ? 22.730 -9.333 -5.995 1.00 90.38 98 ARG A O 1
ATOM 767 N N . ARG A 1 99 ? 21.463 -10.293 -7.587 1.00 93.62 99 ARG A N 1
ATOM 768 C CA . ARG A 1 99 ? 21.738 -11.686 -7.202 1.00 93.62 99 ARG A CA 1
ATOM 769 C C . ARG A 1 99 ? 23.172 -12.112 -7.499 1.00 93.62 99 ARG A C 1
ATOM 771 O O . ARG A 1 99 ? 23.688 -12.952 -6.773 1.00 93.62 99 ARG A O 1
ATOM 778 N N . MET A 1 100 ? 23.822 -11.511 -8.499 1.00 93.31 100 MET A N 1
ATOM 779 C CA . MET A 1 100 ? 25.257 -11.716 -8.736 1.00 93.31 100 MET A CA 1
ATOM 780 C C . MET A 1 100 ? 26.109 -11.213 -7.562 1.00 93.31 100 MET A C 1
ATOM 782 O O . MET A 1 100 ? 27.150 -11.791 -7.279 1.00 93.31 100 MET A O 1
ATOM 786 N N . VAL A 1 101 ? 25.657 -10.164 -6.865 1.00 93.25 101 VAL A N 1
ATOM 787 C CA . VAL A 1 101 ? 26.337 -9.610 -5.681 1.00 93.25 101 VAL A CA 1
ATOM 788 C C . VAL A 1 101 ? 25.906 -10.322 -4.397 1.00 93.25 101 VAL A C 1
ATOM 790 O O . VAL A 1 101 ? 26.724 -10.576 -3.520 1.00 93.25 101 VAL A O 1
ATOM 793 N N . ASN A 1 102 ? 24.618 -10.643 -4.266 1.00 92.50 102 ASN A N 1
ATOM 794 C CA . ASN A 1 102 ? 24.066 -11.337 -3.107 1.00 92.50 102 ASN A CA 1
ATOM 795 C C . ASN A 1 102 ? 23.130 -12.479 -3.552 1.00 92.50 102 ASN A C 1
ATOM 797 O O . ASN A 1 102 ? 21.939 -12.237 -3.793 1.00 92.50 102 ASN A O 1
ATOM 801 N N . PRO A 1 103 ? 23.634 -13.726 -3.611 1.00 91.94 103 PRO A N 1
ATOM 802 C CA . PRO A 1 103 ? 22.857 -14.887 -4.044 1.00 91.94 103 PRO A CA 1
ATOM 803 C C . PRO A 1 103 ? 21.643 -15.218 -3.163 1.00 91.94 103 PRO A C 1
ATOM 805 O O . PRO A 1 103 ? 20.721 -15.876 -3.644 1.00 91.94 103 PRO A O 1
ATOM 808 N N . ALA A 1 104 ? 21.600 -14.740 -1.911 1.00 93.88 104 ALA A N 1
ATOM 809 C CA . ALA A 1 104 ? 20.468 -14.946 -1.002 1.00 93.88 104 ALA A CA 1
ATOM 810 C C . ALA A 1 104 ? 19.221 -14.128 -1.393 1.00 93.88 104 ALA A C 1
ATOM 812 O O . ALA A 1 104 ? 18.129 -14.361 -0.873 1.00 93.88 104 ALA A O 1
ATOM 813 N N . ILE A 1 105 ? 19.351 -13.166 -2.315 1.00 90.12 105 ILE A N 1
ATOM 814 C CA . ILE A 1 105 ? 18.207 -12.420 -2.842 1.00 90.12 105 ILE A CA 1
ATOM 815 C C . ILE A 1 105 ? 17.291 -13.373 -3.622 1.00 90.12 105 ILE A C 1
ATOM 817 O O . ILE A 1 105 ? 17.704 -14.036 -4.576 1.00 90.12 105 ILE A O 1
ATOM 821 N N . GLN A 1 106 ? 16.010 -13.382 -3.247 1.00 92.44 106 GLN A N 1
ATOM 822 C CA . GLN A 1 106 ? 14.989 -14.177 -3.920 1.00 92.44 106 GLN A CA 1
ATOM 823 C C . GLN A 1 106 ? 14.895 -13.814 -5.410 1.00 92.44 106 GLN A C 1
ATOM 825 O O . GLN A 1 106 ? 14.840 -12.637 -5.785 1.00 92.44 106 GLN A O 1
ATOM 830 N N . GLN A 1 107 ? 14.836 -14.841 -6.258 1.00 92.19 107 GLN A N 1
ATOM 831 C CA . GLN A 1 107 ? 14.652 -14.670 -7.693 1.00 92.19 107 GLN A CA 1
ATOM 832 C C . GLN A 1 107 ? 13.280 -14.061 -8.003 1.00 92.19 107 GLN A C 1
ATOM 834 O O . GLN A 1 107 ? 12.238 -14.542 -7.546 1.00 92.19 107 GLN A O 1
ATOM 839 N N . LEU A 1 108 ? 13.287 -13.011 -8.821 1.00 92.31 108 LEU A N 1
ATOM 840 C CA . LEU A 1 108 ? 12.079 -12.394 -9.348 1.00 92.31 108 LEU A CA 1
ATOM 841 C C . LEU A 1 108 ? 11.743 -13.003 -10.712 1.00 92.31 108 LEU A C 1
ATOM 843 O O . LEU A 1 108 ? 12.554 -12.965 -11.633 1.00 92.31 108 LEU A O 1
ATOM 847 N N . THR A 1 109 ? 10.541 -13.555 -10.849 1.00 95.50 109 THR A N 1
ATOM 848 C CA . THR A 1 109 ? 10.030 -14.027 -12.142 1.00 95.50 109 THR A CA 1
ATOM 849 C C . THR A 1 109 ? 9.439 -12.870 -12.942 1.00 95.50 109 THR A C 1
ATOM 851 O O . THR A 1 109 ? 9.020 -11.864 -12.365 1.00 95.50 109 THR A O 1
ATOM 854 N N . LEU A 1 110 ? 9.327 -13.022 -14.266 1.00 94.12 110 LEU A N 1
ATOM 855 C CA . LEU A 1 110 ? 8.712 -12.001 -15.121 1.00 94.12 110 LEU A CA 1
ATOM 856 C C . LEU A 1 110 ? 7.275 -11.680 -14.695 1.00 94.12 110 LEU A C 1
ATOM 858 O O . LEU A 1 110 ? 6.919 -10.512 -14.587 1.00 94.12 110 LEU A O 1
ATOM 862 N N . ALA A 1 111 ? 6.472 -12.697 -14.373 1.00 94.38 111 ALA A N 1
ATOM 863 C CA . ALA A 1 111 ? 5.104 -12.498 -13.898 1.00 94.38 111 ALA A CA 1
ATOM 864 C C . ALA A 1 111 ? 5.052 -11.636 -12.622 1.00 94.38 111 ALA A C 1
ATOM 866 O O . ALA A 1 111 ? 4.251 -10.705 -12.538 1.00 94.38 111 ALA A O 1
ATOM 867 N N . ARG A 1 112 ? 5.951 -11.883 -11.657 1.00 93.31 112 ARG A N 1
ATOM 868 C CA . ARG A 1 112 ? 6.066 -11.066 -10.436 1.00 93.31 112 ARG A CA 1
ATOM 869 C C . ARG A 1 112 ? 6.604 -9.664 -10.727 1.00 93.31 112 ARG A C 1
ATOM 871 O O . ARG A 1 112 ? 6.151 -8.711 -10.104 1.00 93.31 112 ARG A O 1
ATOM 878 N N . GLY A 1 113 ? 7.522 -9.524 -11.682 1.00 94.12 113 GLY A N 1
ATOM 879 C CA . GLY A 1 113 ? 8.021 -8.228 -12.145 1.00 94.12 113 GLY A CA 1
ATOM 880 C C . GLY A 1 113 ? 6.918 -7.375 -12.774 1.00 94.12 113 GLY A C 1
ATOM 881 O O . GLY A 1 113 ? 6.748 -6.218 -12.397 1.00 94.12 113 GLY A O 1
ATOM 882 N N . ILE A 1 114 ? 6.114 -7.954 -13.668 1.00 94.56 114 ILE A N 1
ATOM 883 C CA . ILE A 1 114 ? 4.955 -7.284 -14.277 1.00 94.56 114 ILE A CA 1
ATOM 884 C C . ILE A 1 114 ? 3.908 -6.947 -13.211 1.00 94.56 114 ILE A C 1
ATOM 886 O O . ILE A 1 114 ? 3.341 -5.857 -13.234 1.00 94.56 114 ILE A O 1
ATOM 890 N N . HIS A 1 115 ? 3.659 -7.850 -12.258 1.00 92.31 115 HIS A N 1
ATOM 891 C CA . HIS A 1 115 ? 2.753 -7.580 -11.143 1.00 92.31 115 HIS A CA 1
ATOM 892 C C . HIS A 1 115 ? 3.235 -6.398 -10.287 1.00 92.31 115 HIS A C 1
ATOM 894 O O . HIS A 1 115 ? 2.456 -5.485 -10.032 1.00 92.31 115 HIS A O 1
ATOM 900 N N . ALA A 1 116 ? 4.525 -6.348 -9.943 1.00 90.75 116 ALA A N 1
ATOM 901 C CA . ALA A 1 116 ? 5.117 -5.220 -9.226 1.00 90.75 116 ALA A CA 1
ATOM 902 C C . ALA A 1 116 ? 5.060 -3.910 -10.034 1.00 90.75 116 ALA A C 1
ATOM 904 O O . ALA A 1 116 ? 4.865 -2.837 -9.466 1.00 90.75 116 ALA A O 1
ATOM 905 N N . ALA A 1 117 ? 5.215 -3.979 -11.360 1.00 91.81 117 ALA A N 1
ATOM 906 C CA . ALA A 1 117 ? 5.051 -2.818 -12.230 1.00 91.81 117 ALA A CA 1
ATOM 907 C C . ALA A 1 117 ? 3.595 -2.332 -12.237 1.00 91.81 117 ALA A C 1
ATOM 909 O O . ALA A 1 117 ? 3.351 -1.133 -12.120 1.00 91.81 117 ALA A O 1
ATOM 910 N N . ARG A 1 118 ? 2.622 -3.247 -12.317 1.00 91.31 118 ARG A N 1
ATOM 911 C CA . ARG A 1 118 ? 1.196 -2.911 -12.216 1.00 91.31 118 ARG A CA 1
ATOM 912 C C . ARG A 1 118 ? 0.903 -2.192 -10.909 1.00 91.31 118 ARG A C 1
ATOM 914 O O . ARG A 1 118 ? 0.452 -1.055 -10.945 1.00 91.31 118 ARG A O 1
ATOM 921 N N . ASP A 1 119 ? 1.260 -2.807 -9.790 1.00 88.62 119 ASP A N 1
ATOM 922 C CA . ASP A 1 119 ? 1.044 -2.250 -8.455 1.00 88.62 119 ASP A CA 1
ATOM 923 C C . ASP A 1 119 ? 1.681 -0.859 -8.290 1.00 88.62 119 ASP A C 1
ATOM 925 O O . ASP A 1 119 ? 1.080 0.066 -7.752 1.00 88.62 119 ASP A O 1
ATOM 929 N N . ARG A 1 120 ? 2.863 -0.638 -8.881 1.00 89.00 120 ARG A N 1
ATOM 930 C CA . ARG A 1 120 ? 3.476 0.692 -8.886 1.00 89.00 120 ARG A CA 1
ATOM 931 C C . ARG A 1 120 ? 2.714 1.696 -9.751 1.00 89.00 120 ARG A C 1
ATOM 933 O O . ARG A 1 120 ? 2.469 2.801 -9.278 1.00 89.00 120 ARG A O 1
ATOM 940 N N . PHE A 1 121 ? 2.392 1.379 -11.002 1.00 90.56 121 PHE A N 1
ATOM 941 C CA . PHE A 1 121 ? 2.032 2.395 -12.002 1.00 90.56 121 PHE A CA 1
ATOM 942 C C . PHE A 1 121 ? 0.532 2.547 -12.277 1.00 90.56 121 PHE A C 1
ATOM 944 O O . PHE A 1 121 ? 0.117 3.617 -12.720 1.00 90.56 121 PHE A O 1
ATOM 951 N N . THR A 1 122 ? -0.284 1.518 -12.041 1.00 91.81 122 THR A N 1
ATOM 952 C CA . THR A 1 122 ? -1.712 1.544 -12.401 1.00 91.81 122 THR A CA 1
ATOM 953 C C . THR A 1 122 ? -2.652 2.091 -11.325 1.00 91.81 122 THR A C 1
ATOM 955 O O . THR A 1 122 ? -3.710 2.588 -11.706 1.00 91.81 122 THR A O 1
ATOM 958 N N . PRO A 1 123 ? -2.347 2.057 -10.010 1.00 91.50 123 PRO A N 1
ATOM 959 C CA . PRO A 1 123 ? -3.213 2.706 -9.032 1.00 91.50 123 PRO A CA 1
ATOM 960 C C . PRO A 1 123 ? -3.335 4.210 -9.282 1.00 91.50 123 PRO A C 1
ATOM 962 O O . PRO A 1 123 ? -2.359 4.882 -9.618 1.00 91.50 123 PRO A O 1
ATOM 965 N N . LYS A 1 124 ? -4.536 4.757 -9.087 1.00 91.88 124 LYS A N 1
ATOM 966 C CA . LYS A 1 124 ? -4.775 6.200 -9.227 1.00 91.88 124 LYS A CA 1
ATOM 967 C C . LYS A 1 124 ? -4.068 7.006 -8.133 1.00 91.88 124 LYS A C 1
ATOM 969 O O . LYS A 1 124 ? -3.534 8.075 -8.408 1.00 91.88 124 LYS A O 1
ATOM 974 N N . TYR A 1 125 ? -4.031 6.466 -6.918 1.00 91.88 125 TYR A N 1
ATOM 975 C CA . TYR A 1 125 ? -3.356 7.056 -5.765 1.00 91.88 125 TYR A CA 1
ATOM 976 C C . TYR A 1 125 ? -2.253 6.114 -5.282 1.00 91.88 125 TYR A C 1
ATOM 978 O O . TYR A 1 125 ? -2.376 4.897 -5.408 1.00 91.88 125 TYR A O 1
ATOM 986 N N . ALA A 1 126 ? -1.158 6.669 -4.772 1.00 91.75 126 ALA A N 1
ATOM 987 C CA . ALA A 1 126 ? -0.049 5.918 -4.184 1.00 91.75 126 ALA A CA 1
ATOM 988 C C . ALA A 1 126 ? 0.675 6.828 -3.189 1.00 91.75 126 ALA A C 1
ATOM 990 O O . ALA A 1 126 ? 1.711 7.428 -3.490 1.00 91.75 126 ALA A O 1
ATOM 991 N N . HIS A 1 127 ? 0.058 6.991 -2.025 1.00 92.25 127 HIS A N 1
ATOM 992 C CA . HIS A 1 127 ? 0.528 7.897 -0.988 1.00 92.25 127 HIS A CA 1
ATOM 993 C C . HIS A 1 127 ? 1.703 7.299 -0.222 1.00 92.25 127 HIS A C 1
ATOM 995 O O . HIS A 1 127 ? 1.823 6.080 -0.077 1.00 92.25 127 HIS A O 1
ATOM 1001 N N . ARG A 1 128 ? 2.574 8.173 0.274 1.00 90.75 128 ARG A N 1
ATOM 1002 C CA . ARG A 1 128 ? 3.680 7.812 1.156 1.00 90.75 128 ARG A CA 1
ATOM 1003 C C . ARG A 1 128 ? 3.547 8.635 2.419 1.00 90.75 128 ARG A C 1
ATOM 1005 O O . ARG A 1 128 ? 3.283 9.826 2.317 1.00 90.75 128 ARG A O 1
ATOM 1012 N N . HIS A 1 129 ? 3.745 7.992 3.559 1.00 93.31 129 HIS A N 1
ATOM 1013 C CA . HIS A 1 129 ? 3.429 8.577 4.861 1.00 93.31 129 HIS A CA 1
ATOM 1014 C C . HIS A 1 129 ? 4.654 8.608 5.753 1.00 93.31 129 HIS A C 1
ATOM 1016 O O . HIS A 1 129 ? 5.535 7.748 5.647 1.00 93.31 129 HIS A O 1
ATOM 1022 N N . GLU A 1 130 ? 4.728 9.587 6.638 1.00 91.56 130 GLU A N 1
ATOM 1023 C CA . GLU A 1 130 ? 5.707 9.540 7.718 1.00 91.56 130 GLU A CA 1
ATOM 1024 C C . GLU A 1 130 ? 5.222 8.613 8.834 1.00 91.56 130 GLU A C 1
ATOM 1026 O O . GLU A 1 130 ? 4.028 8.453 9.077 1.00 91.56 130 GLU A O 1
ATOM 1031 N N . SER A 1 131 ? 6.158 7.980 9.541 1.00 91.50 131 SER A N 1
ATOM 1032 C CA . SER A 1 131 ? 5.801 7.114 10.675 1.00 91.50 131 SER A CA 1
ATOM 1033 C C . SER A 1 131 ? 5.084 7.886 11.793 1.00 91.50 131 SER A C 1
ATOM 1035 O O . SER A 1 131 ? 4.159 7.358 12.411 1.00 91.50 131 SER A O 1
ATOM 1037 N N . SER A 1 132 ? 5.466 9.147 12.010 1.00 93.12 132 SER A N 1
ATOM 1038 C CA . SER A 1 132 ? 4.846 10.089 12.948 1.00 93.12 132 SER A CA 1
ATOM 1039 C C . SER A 1 132 ? 3.373 10.341 12.619 1.00 93.12 132 SER A C 1
ATOM 1041 O O . SER A 1 132 ? 2.527 10.268 13.507 1.00 93.12 132 SER A O 1
ATOM 1043 N N . GLU A 1 133 ? 3.068 10.573 11.343 1.00 94.81 133 GLU A N 1
ATOM 1044 C CA . GLU A 1 133 ? 1.719 10.798 10.821 1.00 94.81 133 GLU A CA 1
ATOM 1045 C C . GLU A 1 133 ? 0.824 9.578 11.070 1.00 94.81 133 GLU A C 1
ATOM 1047 O O . GLU A 1 133 ? -0.232 9.694 11.693 1.00 94.81 133 GLU A O 1
ATOM 1052 N N . VAL A 1 134 ? 1.297 8.386 10.689 1.00 95.38 134 VAL A N 1
ATOM 1053 C CA . VAL A 1 134 ? 0.552 7.137 10.908 1.00 95.38 134 VAL A CA 1
ATOM 1054 C C . VAL A 1 134 ? 0.326 6.895 12.401 1.00 95.38 134 VAL A C 1
ATOM 1056 O O . VAL A 1 134 ? -0.787 6.577 12.814 1.00 95.38 134 VAL A O 1
ATOM 1059 N N . THR A 1 135 ? 1.350 7.103 13.231 1.00 95.69 135 THR A N 1
ATOM 1060 C CA . THR A 1 135 ? 1.245 6.956 14.694 1.00 95.69 135 THR A CA 1
ATOM 1061 C C . THR A 1 135 ? 0.200 7.905 15.283 1.00 95.69 135 THR A C 1
ATOM 1063 O O . THR A 1 135 ? -0.572 7.512 16.160 1.00 95.69 135 THR A O 1
ATOM 1066 N N . ALA A 1 136 ? 0.138 9.147 14.797 1.00 96.62 136 ALA A N 1
ATOM 1067 C CA . ALA A 1 136 ? -0.847 10.125 15.243 1.00 96.62 136 ALA A CA 1
ATOM 1068 C C . ALA A 1 136 ? -2.285 9.683 14.926 1.00 96.62 136 ALA A C 1
ATOM 1070 O O . ALA A 1 136 ? -3.167 9.849 15.771 1.00 96.62 136 ALA A O 1
ATOM 1071 N N . TRP A 1 137 ? -2.525 9.068 13.763 1.00 97.19 137 TRP A N 1
ATOM 1072 C CA . TRP A 1 137 ? -3.846 8.533 13.418 1.00 97.19 137 TRP A CA 1
ATOM 1073 C C . TRP A 1 137 ? -4.292 7.419 14.365 1.00 97.19 137 TRP A C 1
ATOM 1075 O O . TRP A 1 137 ? -5.431 7.435 14.825 1.00 97.19 137 TRP A O 1
ATOM 1085 N N . PHE A 1 138 ? -3.401 6.472 14.683 1.00 96.88 138 PHE A N 1
ATOM 1086 C CA . PHE A 1 138 ? -3.697 5.388 15.626 1.00 96.88 138 PHE A CA 1
ATOM 1087 C C . PHE A 1 138 ? -4.091 5.939 17.001 1.00 96.88 138 PHE A C 1
ATOM 1089 O O . PHE A 1 138 ? -5.151 5.582 17.515 1.00 96.88 138 PHE A O 1
ATOM 1096 N N . ARG A 1 139 ? -3.305 6.877 17.549 1.00 96.25 139 ARG A N 1
ATOM 1097 C CA . ARG A 1 139 ? -3.610 7.518 18.841 1.00 96.25 139 ARG A CA 1
ATOM 1098 C C . ARG A 1 139 ? -4.946 8.255 18.815 1.00 96.25 139 ARG A C 1
ATOM 1100 O O . ARG A 1 139 ? -5.762 8.083 19.712 1.00 96.25 139 ARG A O 1
ATOM 1107 N N . ARG A 1 140 ? -5.217 9.029 17.756 1.00 96.62 140 ARG A N 1
ATOM 1108 C CA . ARG A 1 140 ? -6.488 9.762 17.603 1.00 96.62 140 ARG A CA 1
ATOM 1109 C C . ARG A 1 140 ? -7.706 8.831 17.590 1.00 96.62 140 ARG A C 1
ATOM 1111 O O . ARG A 1 140 ? -8.785 9.247 17.994 1.00 96.62 140 ARG A O 1
ATOM 1118 N N . LEU A 1 141 ? -7.535 7.591 17.135 1.00 95.00 141 LEU A N 1
ATOM 1119 C CA . LEU A 1 141 ? -8.589 6.577 17.060 1.00 95.00 141 LEU A CA 1
ATOM 1120 C C . LEU A 1 141 ? -8.610 5.630 18.275 1.00 95.00 141 LEU A C 1
ATOM 1122 O O . LEU A 1 141 ? -9.323 4.630 18.248 1.00 95.00 141 LEU A O 1
ATOM 1126 N N . GLY A 1 142 ? -7.867 5.944 19.343 1.00 93.75 142 GLY A N 1
ATOM 1127 C CA . GLY A 1 142 ? -7.888 5.205 20.610 1.00 93.75 142 GLY A CA 1
ATOM 1128 C C . GLY A 1 142 ? -6.981 3.972 20.655 1.00 93.75 142 GLY A C 1
ATOM 1129 O O . GLY A 1 142 ? -7.130 3.128 21.539 1.00 93.75 142 GLY A O 1
ATOM 1130 N N . PHE A 1 143 ? -6.041 3.840 19.716 1.00 93.88 143 PHE A N 1
ATOM 1131 C CA . PHE A 1 143 ? -5.010 2.804 19.757 1.00 93.88 143 PHE A CA 1
ATOM 1132 C C . PHE A 1 143 ? -3.742 3.364 20.405 1.00 93.88 143 PHE A C 1
ATOM 1134 O O . PHE A 1 143 ? -2.838 3.816 19.713 1.00 93.88 143 PHE A O 1
ATOM 1141 N N . ASP A 1 144 ? -3.668 3.335 21.736 1.00 88.44 144 ASP A N 1
ATOM 1142 C CA . ASP A 1 144 ? -2.542 3.934 22.476 1.00 88.44 144 ASP A CA 1
ATOM 1143 C C . ASP A 1 144 ? -1.324 3.006 22.629 1.00 88.44 144 ASP A C 1
ATOM 1145 O O . ASP A 1 144 ? -0.213 3.466 22.893 1.00 88.44 144 ASP A O 1
ATOM 1149 N N . ARG A 1 145 ? -1.513 1.693 22.447 1.00 86.69 145 ARG A N 1
ATOM 1150 C CA . ARG A 1 145 ? -0.448 0.676 22.512 1.00 86.69 145 ARG A CA 1
ATOM 1151 C C . ARG A 1 145 ? 0.101 0.392 21.109 1.00 86.69 145 ARG A C 1
ATOM 1153 O O . ARG A 1 145 ? -0.297 -0.600 20.500 1.00 86.69 145 ARG A O 1
ATOM 1160 N N . ILE A 1 146 ? 0.953 1.288 20.604 1.00 80.06 146 ILE A N 1
ATOM 1161 C CA . ILE A 1 146 ? 1.553 1.250 19.253 1.00 80.06 146 ILE A CA 1
ATOM 1162 C C . ILE A 1 146 ? 3.041 0.923 19.339 1.00 80.06 146 ILE A C 1
ATOM 1164 O O . ILE A 1 146 ? 3.711 1.542 20.197 1.00 80.06 146 ILE A O 1
#

Radius of gyration: 18.15 Å; chains: 1; bounding box: 48×26×48 Å

Sequence (146 aa):
AMPFDDRSFDVIYSRGVLHHTFSTEKAFECVAPLCRSGGTVYLWVYGMGSIAETAFRRVMYAVERVFRPTLSAAPNWLGAKLFLGAMGVGYVMFNGARRMVNPAIQQLTLARGIHAARDRFTPKYAHRHESSEVTAWFRRLGFDRI

pLDDT: mean 90.46, std 9.12, range [48.59, 97.81]